Protein AF-E8NBF0-F1 (afdb_monomer_lite)

Structure (mmCIF, N/CA/C/O backbone):
data_AF-E8NBF0-F1
#
_entry.id   AF-E8NBF0-F1
#
loop_
_atom_site.group_PDB
_atom_site.id
_atom_site.type_symbol
_atom_site.label_atom_id
_atom_site.label_alt_id
_atom_site.label_comp_id
_atom_site.label_asym_id
_atom_site.label_entity_id
_atom_site.label_seq_id
_atom_site.pdbx_PDB_ins_code
_atom_site.Cartn_x
_atom_site.Cartn_y
_atom_site.Cartn_z
_atom_site.occupancy
_atom_site.B_iso_or_equiv
_atom_site.auth_seq_id
_atom_site.auth_comp_id
_atom_site.auth_asym_id
_atom_site.auth_atom_id
_atom_site.pdbx_PDB_model_num
ATOM 1 N N . MET A 1 1 ? -13.960 -2.927 18.666 1.00 58.78 1 MET A N 1
ATOM 2 C CA . MET A 1 1 ? -12.487 -3.118 18.739 1.00 58.78 1 MET A CA 1
ATOM 3 C C . MET A 1 1 ? -11.914 -3.848 17.519 1.00 58.78 1 MET A C 1
ATOM 5 O O . MET A 1 1 ? -10.825 -3.476 17.106 1.00 58.78 1 MET A O 1
ATOM 9 N N . SER A 1 2 ? -12.624 -4.824 16.928 1.00 75.81 2 SER A N 1
ATOM 10 C CA . SER A 1 2 ? -12.208 -5.538 15.700 1.00 75.81 2 SER A CA 1
ATOM 11 C C . SER A 1 2 ? -11.876 -4.601 14.524 1.00 75.81 2 SER A C 1
ATOM 13 O O . SER A 1 2 ? -10.764 -4.646 14.008 1.00 75.81 2 SER A O 1
ATOM 15 N N . ASP A 1 3 ? -12.770 -3.665 14.183 1.00 80.88 3 ASP A N 1
ATOM 16 C CA . ASP A 1 3 ? -12.607 -2.822 12.984 1.00 80.88 3 ASP A CA 1
ATOM 17 C C . ASP A 1 3 ? -11.381 -1.904 13.008 1.00 80.88 3 ASP A C 1
ATOM 19 O O . ASP A 1 3 ? -10.723 -1.734 11.987 1.00 80.88 3 ASP A O 1
ATOM 23 N N . ILE A 1 4 ? -11.029 -1.336 14.167 1.00 83.12 4 ILE A N 1
ATOM 24 C CA . ILE A 1 4 ? -9.832 -0.488 14.289 1.00 83.12 4 ILE A CA 1
ATOM 25 C C . ILE A 1 4 ? -8.576 -1.335 14.076 1.00 83.12 4 ILE A C 1
ATOM 27 O O . ILE A 1 4 ? -7.703 -0.932 13.318 1.00 83.12 4 ILE A O 1
ATOM 31 N N . ARG A 1 5 ? -8.505 -2.535 14.674 1.00 85.94 5 ARG A N 1
ATOM 32 C CA . ARG A 1 5 ? -7.367 -3.451 14.481 1.00 85.94 5 ARG A CA 1
ATOM 33 C C . ARG A 1 5 ? -7.219 -3.858 13.018 1.00 85.94 5 ARG A C 1
ATOM 35 O O . ARG A 1 5 ? -6.103 -3.870 12.510 1.00 85.94 5 ARG A O 1
ATOM 42 N N . VAL A 1 6 ? -8.333 -4.140 12.341 1.00 89.00 6 VAL A N 1
ATOM 43 C CA . VAL A 1 6 ? -8.344 -4.458 10.907 1.00 89.00 6 VAL A CA 1
ATOM 44 C C . VAL A 1 6 ? -7.857 -3.266 10.083 1.00 89.00 6 VAL A C 1
ATOM 46 O O . VAL A 1 6 ? -6.982 -3.434 9.243 1.00 89.00 6 VAL A O 1
ATOM 49 N N . LEU A 1 7 ? -8.350 -2.053 10.343 1.00 88.69 7 LEU A N 1
ATOM 50 C CA . LEU A 1 7 ? -7.921 -0.853 9.615 1.00 88.69 7 LEU A CA 1
ATOM 51 C C . LEU A 1 7 ? -6.443 -0.526 9.843 1.00 88.69 7 LEU A C 1
ATOM 53 O O . LEU A 1 7 ? -5.743 -0.178 8.894 1.00 88.69 7 LEU A O 1
ATOM 57 N N . THR A 1 8 ? -5.947 -0.684 11.071 1.00 87.12 8 THR A N 1
ATOM 58 C CA . THR A 1 8 ? -4.522 -0.535 11.380 1.00 87.12 8 THR A CA 1
ATOM 59 C C . THR A 1 8 ? -3.692 -1.586 10.648 1.00 87.12 8 THR A C 1
ATOM 61 O O . THR A 1 8 ? -2.688 -1.235 10.034 1.00 87.12 8 THR A O 1
ATOM 64 N N . ALA A 1 9 ? -4.120 -2.852 10.636 1.00 91.06 9 ALA A N 1
ATOM 65 C CA . ALA A 1 9 ? -3.431 -3.909 9.898 1.00 91.06 9 ALA A CA 1
ATOM 66 C C . ALA A 1 9 ? -3.400 -3.626 8.387 1.00 91.06 9 ALA A C 1
ATOM 68 O O . ALA A 1 9 ? -2.344 -3.722 7.769 1.00 91.06 9 ALA A O 1
ATOM 69 N N . VAL A 1 10 ? -4.523 -3.201 7.798 1.00 92.19 10 VAL A N 1
ATOM 70 C CA . VAL A 1 10 ? -4.603 -2.808 6.381 1.00 92.19 10 VAL A CA 1
ATOM 71 C C . VAL A 1 10 ? -3.690 -1.618 6.083 1.00 92.19 10 VAL A C 1
ATOM 73 O O . VAL A 1 10 ? -3.008 -1.618 5.060 1.00 92.19 10 VAL A O 1
ATOM 76 N N . SER A 1 11 ? -3.621 -0.627 6.974 1.00 91.19 11 SER A N 1
ATOM 77 C CA . SER A 1 11 ? -2.715 0.515 6.821 1.00 91.19 11 SER A CA 1
ATOM 78 C C . SER A 1 11 ? -1.248 0.071 6.844 1.00 91.19 11 SER A C 1
ATOM 80 O O . SER A 1 11 ? -0.491 0.396 5.934 1.00 91.19 11 SER A O 1
ATOM 82 N N . VAL A 1 12 ? -0.842 -0.761 7.804 1.00 92.81 12 VAL A N 1
ATOM 83 C CA . VAL A 1 12 ? 0.541 -1.262 7.874 1.00 92.81 12 VAL A CA 1
ATOM 84 C C . VAL A 1 12 ? 0.888 -2.114 6.650 1.00 92.81 12 VAL A C 1
ATOM 86 O O . VAL A 1 12 ? 1.922 -1.896 6.024 1.00 92.81 12 VAL A O 1
ATOM 89 N N . LEU A 1 13 ? 0.011 -3.039 6.253 1.00 94.50 13 LEU A N 1
ATOM 90 C CA . LEU A 1 13 ? 0.232 -3.896 5.086 1.00 94.50 13 LEU A CA 1
ATOM 91 C C . LEU A 1 13 ? 0.327 -3.087 3.789 1.00 94.50 13 LEU A C 1
ATOM 93 O O . LEU A 1 13 ? 1.236 -3.305 2.994 1.00 94.50 13 LEU A O 1
ATOM 97 N N . SER A 1 14 ? -0.569 -2.122 3.586 1.00 92.56 14 SER A N 1
ATOM 98 C CA . SER A 1 14 ? -0.527 -1.246 2.409 1.00 92.56 14 SER A CA 1
ATOM 99 C C . SER A 1 14 ? 0.729 -0.374 2.368 1.00 92.56 14 SER A C 1
ATOM 101 O O . SER A 1 14 ? 1.272 -0.155 1.288 1.00 92.56 14 SER A O 1
ATOM 103 N N . LEU A 1 15 ? 1.249 0.055 3.523 1.00 93.31 15 LEU A N 1
ATOM 104 C CA . LEU A 1 15 ? 2.527 0.764 3.596 1.00 93.31 15 LEU A CA 1
ATOM 105 C C . LEU A 1 15 ? 3.692 -0.131 3.155 1.00 93.31 15 LEU A C 1
ATOM 107 O O . LEU A 1 15 ? 4.527 0.301 2.365 1.00 93.31 15 LEU A O 1
ATOM 111 N N . VAL A 1 16 ? 3.730 -1.386 3.617 1.00 95.69 16 VAL A N 1
ATOM 112 C CA . VAL A 1 16 ? 4.753 -2.359 3.199 1.00 95.69 16 VAL A CA 1
ATOM 113 C C . VAL A 1 16 ? 4.689 -2.590 1.690 1.00 95.69 16 VAL A C 1
ATOM 115 O O . VAL A 1 16 ? 5.713 -2.494 1.017 1.00 95.69 16 VAL A O 1
ATOM 118 N N . VAL A 1 17 ? 3.490 -2.810 1.141 1.00 94.31 17 VAL A N 1
ATOM 119 C CA . VAL A 1 17 ? 3.295 -2.984 -0.308 1.00 94.31 17 VAL A CA 1
ATOM 120 C C . VAL A 1 17 ? 3.755 -1.745 -1.077 1.00 94.31 17 VAL A C 1
ATOM 122 O O . VAL A 1 17 ? 4.411 -1.885 -2.106 1.00 94.31 17 VAL A O 1
ATOM 125 N N . TRP A 1 18 ? 3.473 -0.540 -0.575 1.00 95.94 18 TRP A N 1
ATOM 126 C CA . TRP A 1 18 ? 3.937 0.700 -1.196 1.00 95.94 18 TRP A CA 1
ATOM 127 C C . TRP A 1 18 ? 5.467 0.802 -1.220 1.00 95.94 18 TRP A C 1
ATOM 129 O O . TRP A 1 18 ? 6.041 1.094 -2.270 1.00 95.94 18 TRP A O 1
ATOM 139 N N . ILE A 1 19 ? 6.137 0.508 -0.101 1.00 94.50 19 ILE A N 1
ATOM 140 C CA . ILE A 1 19 ? 7.606 0.522 -0.014 1.00 94.50 19 ILE A CA 1
ATOM 141 C C . ILE A 1 19 ? 8.205 -0.499 -0.986 1.00 94.50 19 ILE A C 1
ATOM 143 O O . ILE A 1 19 ? 9.088 -0.155 -1.773 1.00 94.50 19 ILE A O 1
ATOM 147 N N . SER A 1 20 ? 7.701 -1.736 -0.984 1.00 95.50 20 SER A N 1
ATOM 148 C CA . SER A 1 20 ? 8.143 -2.780 -1.913 1.00 95.50 20 SE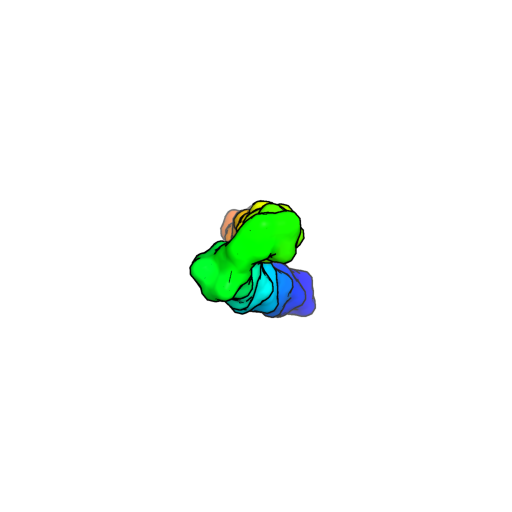R A CA 1
ATOM 149 C C . SER A 1 20 ? 7.916 -2.380 -3.368 1.00 95.50 20 SER A C 1
ATOM 151 O O . SER A 1 20 ? 8.770 -2.647 -4.209 1.00 95.50 20 SER A O 1
ATOM 153 N N . ALA A 1 21 ? 6.811 -1.696 -3.663 1.00 94.38 21 ALA A N 1
ATOM 154 C CA . ALA A 1 21 ? 6.514 -1.212 -4.999 1.00 94.38 21 ALA A CA 1
ATOM 155 C C . ALA A 1 21 ? 7.465 -0.100 -5.456 1.00 94.38 21 ALA A C 1
ATOM 157 O O . ALA A 1 21 ? 7.926 -0.125 -6.594 1.00 94.38 21 ALA A O 1
ATOM 158 N N . MET A 1 22 ? 7.820 0.839 -4.577 1.00 95.50 22 MET A N 1
ATOM 159 C CA . MET A 1 22 ? 8.805 1.878 -4.896 1.00 95.50 22 MET A CA 1
ATOM 160 C C . MET A 1 22 ? 10.205 1.295 -5.094 1.00 95.50 22 MET A C 1
ATOM 162 O O . MET A 1 22 ? 10.883 1.652 -6.056 1.00 95.50 22 MET A O 1
ATOM 166 N N . LEU A 1 23 ? 10.617 0.355 -4.236 1.00 95.31 23 LEU A N 1
ATOM 167 C CA . LEU A 1 23 ? 11.879 -0.366 -4.400 1.00 95.31 23 LEU A CA 1
ATOM 168 C C . LEU A 1 23 ? 11.889 -1.141 -5.720 1.00 95.31 23 LEU A C 1
ATOM 170 O O . LEU A 1 23 ? 12.812 -0.978 -6.512 1.00 95.31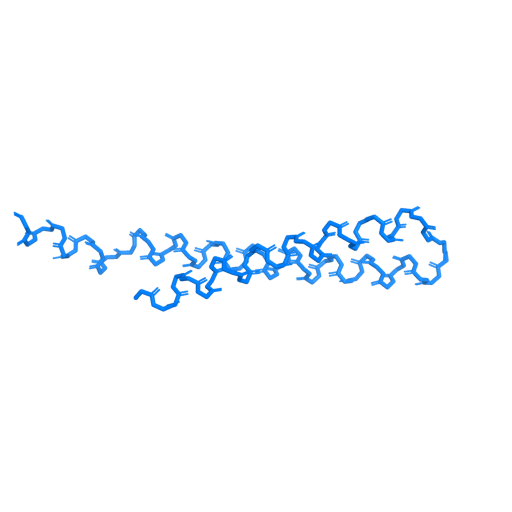 23 LEU A O 1
ATOM 174 N N . GLY A 1 24 ? 10.831 -1.906 -6.002 1.00 92.56 24 GLY A N 1
ATOM 175 C CA . GLY A 1 24 ? 10.663 -2.646 -7.249 1.00 92.56 24 GLY A CA 1
ATOM 176 C C . GLY A 1 24 ? 10.694 -1.745 -8.485 1.00 92.56 24 GLY A C 1
ATOM 177 O O . GLY A 1 24 ? 11.367 -2.070 -9.461 1.00 92.56 24 GLY A O 1
ATOM 178 N N . ALA A 1 25 ? 10.050 -0.576 -8.438 1.00 93.75 25 ALA A N 1
ATOM 179 C CA . ALA A 1 25 ? 10.100 0.423 -9.506 1.00 93.75 25 ALA A CA 1
ATOM 180 C C . ALA A 1 25 ? 11.504 1.019 -9.699 1.00 93.75 25 ALA A C 1
ATOM 182 O O . ALA A 1 25 ? 11.859 1.384 -10.817 1.00 93.75 25 ALA A O 1
ATOM 183 N N . PHE A 1 26 ? 12.295 1.128 -8.629 1.00 93.06 26 PHE A N 1
ATOM 184 C CA . PHE A 1 26 ? 13.656 1.659 -8.679 1.00 93.06 26 PHE A CA 1
ATOM 185 C C . PHE A 1 26 ? 14.649 0.670 -9.300 1.00 93.06 26 PHE A C 1
ATOM 187 O O . PHE A 1 26 ? 15.484 1.073 -10.104 1.00 93.06 26 PHE A O 1
ATOM 194 N N . VAL A 1 27 ? 14.541 -0.624 -8.971 1.00 94.38 27 VAL A N 1
ATOM 195 C CA . VAL A 1 27 ? 15.412 -1.671 -9.541 1.00 94.38 27 VAL A CA 1
ATOM 196 C C . VAL A 1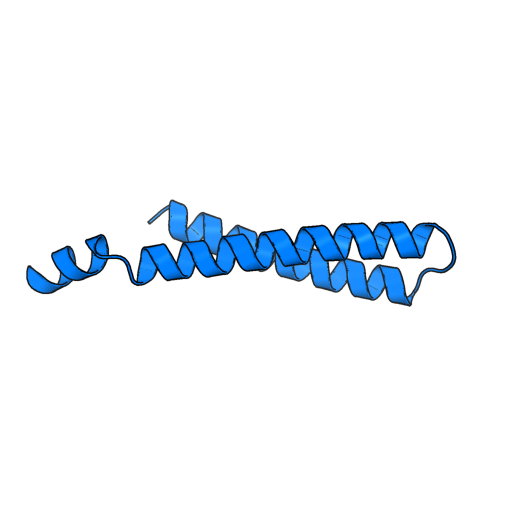 27 ? 14.954 -2.199 -10.904 1.00 94.38 27 VAL A C 1
ATOM 198 O O . VAL A 1 27 ? 15.695 -2.940 -11.546 1.00 94.38 27 VAL A O 1
ATOM 201 N N . SER A 1 28 ? 13.757 -1.841 -11.373 1.00 92.25 28 SER A N 1
ATOM 202 C CA . SER A 1 28 ? 13.229 -2.301 -12.663 1.00 92.25 28 SER A CA 1
ATOM 203 C C . SER A 1 28 ? 13.304 -1.238 -13.761 1.00 92.25 28 SER A C 1
ATOM 205 O O . SER A 1 28 ? 13.285 -0.032 -13.517 1.00 92.25 28 SER A O 1
ATOM 207 N N . ALA A 1 29 ? 13.349 -1.703 -15.011 1.00 90.00 29 ALA A N 1
ATOM 208 C CA . ALA A 1 29 ? 13.327 -0.866 -16.204 1.00 90.00 29 ALA A CA 1
ATOM 209 C C . ALA A 1 29 ? 12.171 -1.264 -17.136 1.00 90.00 29 ALA A C 1
ATOM 211 O O . ALA A 1 29 ? 11.645 -2.378 -17.076 1.00 90.00 29 ALA A O 1
ATOM 212 N N . GLY A 1 30 ? 11.773 -0.338 -18.011 1.00 89.19 30 GLY A N 1
ATOM 213 C CA . GLY A 1 30 ? 10.759 -0.596 -19.033 1.00 89.19 30 GLY A CA 1
ATOM 214 C C . GLY A 1 30 ? 9.350 -0.858 -18.466 1.00 89.19 30 GLY A C 1
ATOM 215 O O . GLY A 1 30 ? 8.970 -0.255 -17.461 1.00 89.19 30 GLY A O 1
ATOM 216 N N . PRO A 1 31 ? 8.547 -1.736 -19.095 1.00 91.56 31 PRO A N 1
ATOM 217 C CA . PRO A 1 31 ? 7.143 -1.972 -18.728 1.00 91.56 31 PRO A CA 1
ATOM 218 C C . PRO A 1 31 ? 6.929 -2.446 -17.283 1.00 91.56 31 PRO A C 1
ATOM 220 O O . PRO A 1 31 ? 5.923 -2.117 -16.660 1.00 91.56 31 PRO A O 1
ATOM 223 N N . ILE A 1 32 ? 7.896 -3.179 -16.724 1.00 92.62 32 ILE A N 1
ATOM 224 C CA . ILE A 1 32 ? 7.833 -3.707 -15.353 1.00 92.62 32 ILE A CA 1
ATOM 225 C C . ILE A 1 32 ? 7.852 -2.565 -14.330 1.00 92.62 32 ILE A C 1
ATOM 227 O O . ILE A 1 32 ? 7.138 -2.622 -13.329 1.00 92.62 32 ILE A O 1
ATOM 231 N N . ARG A 1 33 ? 8.593 -1.484 -14.610 1.00 92.69 33 ARG A N 1
ATOM 232 C CA . ARG A 1 33 ? 8.617 -0.289 -13.758 1.00 92.69 33 ARG A CA 1
ATOM 233 C C . ARG A 1 33 ? 7.241 0.355 -13.649 1.00 92.69 33 ARG A C 1
ATOM 235 O O . ARG A 1 33 ? 6.843 0.757 -12.560 1.00 92.69 33 ARG A O 1
ATOM 242 N N . TRP A 1 34 ? 6.496 0.422 -14.751 1.00 94.25 34 TRP A N 1
ATOM 243 C CA . TRP A 1 34 ? 5.132 0.953 -14.742 1.00 94.25 34 TRP A CA 1
ATOM 244 C C . TRP A 1 34 ? 4.191 0.098 -13.902 1.00 94.25 34 TRP A C 1
ATOM 246 O O . TRP A 1 34 ? 3.395 0.645 -13.147 1.00 94.25 34 TRP A O 1
ATOM 256 N N . LEU A 1 35 ? 4.338 -1.226 -13.960 1.00 94.69 35 LEU A N 1
ATOM 257 C CA . LEU A 1 35 ? 3.540 -2.153 -13.163 1.00 94.69 35 LEU A CA 1
ATOM 258 C C . LEU A 1 35 ? 3.788 -1.963 -11.656 1.00 94.69 35 LEU A C 1
ATOM 260 O O . LEU A 1 35 ? 2.839 -1.893 -10.873 1.00 94.69 35 LEU A O 1
ATOM 264 N N . TRP A 1 36 ? 5.050 -1.773 -11.261 1.00 95.06 36 TRP A N 1
ATOM 265 C CA . TRP A 1 36 ? 5.407 -1.411 -9.889 1.00 95.06 36 TRP A CA 1
ATOM 266 C C . TRP A 1 36 ? 4.852 -0.049 -9.467 1.00 95.06 36 TRP A C 1
ATOM 268 O O . TRP A 1 36 ? 4.306 0.077 -8.374 1.00 95.06 36 TRP A O 1
ATOM 278 N N . LEU A 1 37 ? 4.929 0.967 -10.329 1.00 94.88 37 LEU A N 1
ATOM 279 C CA . LEU A 1 37 ? 4.362 2.285 -10.032 1.00 94.88 37 LEU A CA 1
ATOM 280 C C . LEU A 1 37 ? 2.839 2.227 -9.862 1.00 94.88 37 LEU A C 1
ATOM 282 O O . LEU A 1 37 ? 2.319 2.811 -8.914 1.00 94.88 37 LEU A O 1
ATOM 286 N N . SER A 1 38 ? 2.124 1.487 -10.715 1.00 95.38 38 SER A N 1
ATOM 287 C CA . SER A 1 38 ? 0.679 1.273 -10.579 1.00 95.38 38 SER A CA 1
ATOM 288 C C . SER A 1 38 ? 0.329 0.587 -9.259 1.00 95.38 38 SER A C 1
ATOM 290 O O . SER A 1 38 ? -0.579 1.039 -8.559 1.00 95.38 38 SER A O 1
ATOM 292 N N . LEU A 1 39 ? 1.079 -0.452 -8.875 1.00 94.56 39 LEU A N 1
ATOM 293 C CA . LEU A 1 39 ? 0.906 -1.115 -7.582 1.00 94.56 39 LEU A CA 1
ATOM 294 C C . LEU A 1 39 ? 1.143 -0.142 -6.418 1.00 94.56 39 LEU A C 1
ATOM 296 O O . LEU A 1 39 ? 0.361 -0.113 -5.469 1.00 94.56 39 LEU A O 1
ATOM 300 N N . GLY A 1 40 ? 2.178 0.695 -6.518 1.00 94.69 40 GLY A N 1
ATOM 301 C CA . GLY A 1 40 ? 2.465 1.746 -5.547 1.00 94.69 40 GLY A CA 1
ATOM 302 C C . GLY A 1 40 ? 1.310 2.740 -5.407 1.00 94.69 40 GLY A C 1
ATOM 303 O O . GLY A 1 40 ? 0.872 3.017 -4.295 1.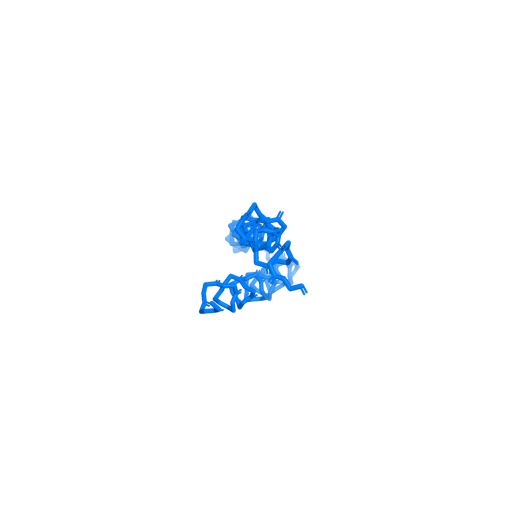00 94.69 40 GLY A O 1
ATOM 304 N N . ILE A 1 41 ? 0.751 3.234 -6.513 1.00 94.88 41 ILE A N 1
ATOM 305 C CA . ILE A 1 41 ? -0.384 4.174 -6.488 1.00 94.88 41 ILE A CA 1
ATOM 306 C C . ILE A 1 41 ? -1.598 3.567 -5.768 1.00 94.88 41 ILE A C 1
ATOM 308 O O . ILE A 1 41 ? -2.212 4.214 -4.917 1.00 94.88 41 ILE A O 1
ATOM 312 N N . VAL A 1 42 ? -1.932 2.309 -6.062 1.00 95.75 42 VAL A N 1
ATOM 313 C CA . VAL A 1 42 ? -3.037 1.618 -5.383 1.00 95.75 42 VAL A CA 1
ATOM 314 C C . VAL A 1 42 ? -2.735 1.446 -3.893 1.00 95.75 42 VAL A C 1
ATOM 316 O O . VAL A 1 42 ? -3.585 1.741 -3.052 1.00 95.75 42 VAL A O 1
ATOM 319 N N . ALA A 1 43 ? -1.517 1.024 -3.550 1.00 94.12 43 ALA A N 1
ATOM 320 C CA . ALA A 1 43 ? -1.109 0.794 -2.170 1.00 94.12 43 ALA A CA 1
ATOM 321 C C . ALA A 1 43 ? -1.170 2.073 -1.322 1.00 94.12 43 ALA A C 1
ATOM 323 O O . ALA A 1 43 ? -1.716 2.045 -0.218 1.00 94.12 43 ALA A O 1
ATOM 324 N N . ILE A 1 44 ? -0.700 3.213 -1.844 1.00 92.94 44 ILE A N 1
ATOM 325 C CA . ILE A 1 44 ? -0.783 4.485 -1.114 1.00 92.94 44 ILE A CA 1
ATOM 326 C C . ILE A 1 44 ? -2.232 4.959 -0.961 1.00 92.94 44 ILE A C 1
ATOM 328 O O . ILE A 1 44 ? -2.603 5.446 0.105 1.00 92.94 44 ILE A O 1
ATOM 332 N N . GLY A 1 45 ? -3.083 4.749 -1.972 1.00 94.56 45 GLY A N 1
ATOM 333 C CA . GLY A 1 45 ? -4.510 5.068 -1.886 1.00 94.56 45 GLY A CA 1
ATOM 334 C C . GLY A 1 45 ? -5.219 4.271 -0.787 1.00 94.56 45 GLY A C 1
ATOM 335 O O . GLY A 1 45 ? -5.937 4.841 0.038 1.00 94.56 45 GLY A O 1
ATOM 336 N N . VAL A 1 46 ? -4.960 2.962 -0.715 1.00 94.00 46 VAL A N 1
ATOM 337 C CA . VAL A 1 46 ? -5.489 2.091 0.349 1.00 94.00 46 VAL A CA 1
ATOM 338 C C . VAL A 1 46 ? -4.946 2.498 1.720 1.00 94.00 46 VAL A C 1
ATOM 340 O O . VAL A 1 46 ? -5.702 2.523 2.698 1.00 94.00 46 VAL A O 1
ATOM 343 N N . ASN A 1 47 ? -3.663 2.859 1.809 1.00 93.25 47 ASN A N 1
ATOM 344 C CA . ASN A 1 47 ? -3.052 3.313 3.054 1.00 93.25 47 ASN A CA 1
ATOM 345 C C . ASN A 1 47 ? -3.725 4.582 3.588 1.00 93.25 47 ASN A C 1
ATOM 347 O O . ASN A 1 47 ? -4.167 4.603 4.736 1.00 93.25 47 ASN A O 1
ATOM 351 N N . PHE A 1 48 ? -3.890 5.602 2.742 1.00 91.50 48 PHE A N 1
ATOM 352 C CA . PHE A 1 48 ? -4.560 6.844 3.124 1.00 91.50 48 PHE A CA 1
ATOM 353 C C . PHE A 1 48 ? -6.008 6.601 3.555 1.00 91.50 48 PHE A C 1
ATOM 355 O O . PHE A 1 48 ? -6.429 7.100 4.600 1.00 91.50 48 PHE A O 1
ATOM 362 N N . ALA A 1 49 ? -6.765 5.809 2.792 1.00 91.31 49 ALA A N 1
ATOM 363 C CA . ALA A 1 49 ? -8.161 5.517 3.107 1.00 91.31 49 ALA A CA 1
ATOM 364 C C . ALA A 1 49 ? -8.310 4.782 4.450 1.00 91.31 49 ALA A C 1
ATOM 366 O O . ALA A 1 49 ? -9.159 5.140 5.271 1.00 91.31 49 ALA A O 1
ATOM 367 N N . SER A 1 50 ? -7.472 3.774 4.700 1.00 89.56 50 SER A N 1
ATOM 368 C CA . SER A 1 50 ? -7.500 2.998 5.945 1.00 89.56 50 SER A CA 1
ATOM 369 C C . SER A 1 50 ? -7.037 3.815 7.153 1.00 89.56 50 SER A C 1
ATOM 371 O O . SER A 1 50 ? -7.709 3.795 8.186 1.00 89.56 50 SER A O 1
ATOM 373 N N . PHE A 1 51 ? -5.962 4.597 7.012 1.00 87.69 51 PHE A N 1
ATOM 374 C CA . PHE A 1 51 ? -5.450 5.484 8.058 1.00 87.69 51 PHE A CA 1
ATOM 375 C C . PHE A 1 51 ? -6.486 6.531 8.482 1.00 87.69 51 PHE A C 1
ATOM 377 O O . PHE A 1 51 ? -6.812 6.653 9.667 1.00 87.69 51 PHE A O 1
ATOM 384 N N . TRP A 1 52 ? -7.060 7.258 7.519 1.00 86.69 52 TRP A N 1
ATOM 385 C CA . TRP A 1 52 ? -8.059 8.281 7.818 1.00 86.69 52 TRP A CA 1
ATOM 386 C C . TRP A 1 52 ? -9.327 7.691 8.419 1.00 86.69 52 TRP A C 1
ATOM 388 O O . TRP A 1 52 ? -9.875 8.267 9.358 1.00 86.69 52 TRP A O 1
ATOM 398 N N . ARG A 1 53 ? -9.766 6.520 7.944 1.00 86.00 53 ARG A N 1
ATOM 399 C CA . ARG A 1 53 ? -10.934 5.833 8.501 1.00 86.00 53 ARG A CA 1
ATOM 400 C C . ARG A 1 53 ? -10.698 5.366 9.937 1.00 86.00 53 ARG A C 1
ATOM 402 O O . ARG A 1 53 ? -11.578 5.560 10.773 1.00 86.00 53 ARG A O 1
ATOM 409 N N . ALA A 1 54 ? -9.520 4.821 10.250 1.00 85.19 54 ALA A N 1
ATOM 410 C CA . ALA A 1 54 ? -9.156 4.454 11.620 1.00 85.19 54 ALA A CA 1
ATOM 411 C C . ALA A 1 54 ? -9.193 5.677 12.549 1.00 85.19 54 ALA A C 1
ATOM 413 O O . ALA A 1 54 ? -9.839 5.643 13.597 1.00 85.19 54 ALA A O 1
ATOM 414 N N . ARG A 1 55 ? -8.586 6.790 12.117 1.00 83.94 55 ARG A N 1
ATOM 415 C CA . ARG A 1 55 ? -8.543 8.046 12.877 1.00 83.94 55 ARG A CA 1
ATOM 416 C C . ARG A 1 55 ? -9.924 8.674 13.067 1.00 83.94 55 ARG A C 1
ATOM 418 O O . ARG A 1 55 ? -10.193 9.256 14.117 1.00 83.94 55 ARG A O 1
ATOM 425 N N . TRP A 1 56 ? -10.809 8.551 12.081 1.00 83.38 56 TRP A N 1
ATOM 426 C CA . TRP A 1 56 ? -12.195 9.010 12.183 1.00 83.38 56 TRP A CA 1
ATOM 427 C C . TRP A 1 56 ? -12.989 8.224 13.226 1.00 83.38 56 TRP A C 1
ATOM 429 O O . TRP A 1 56 ? -13.721 8.814 14.015 1.00 83.38 56 TRP A O 1
ATOM 439 N N . ILE A 1 57 ? -12.827 6.899 13.254 1.00 81.31 57 ILE A N 1
ATOM 440 C CA . ILE A 1 57 ? -13.488 6.037 14.243 1.00 81.31 57 ILE A CA 1
ATOM 441 C C . ILE A 1 57 ? -12.939 6.323 15.643 1.00 81.31 57 ILE A C 1
ATOM 443 O O . ILE A 1 57 ? -13.707 6.406 16.600 1.00 81.31 57 ILE A O 1
ATOM 447 N N . GLU A 1 58 ? -11.628 6.531 15.761 1.00 78.69 58 GLU A N 1
ATOM 448 C CA . GLU A 1 58 ? -10.986 6.855 17.031 1.00 78.69 58 GLU A CA 1
ATOM 449 C C . GLU A 1 58 ? -11.452 8.202 17.615 1.00 78.69 58 GLU A C 1
ATOM 451 O O . GLU A 1 58 ? -11.665 8.302 18.822 1.00 78.69 58 GLU A O 1
ATOM 456 N N . ASN A 1 59 ? -11.657 9.219 16.771 1.00 78.25 59 ASN A N 1
ATOM 457 C CA . ASN A 1 59 ? -12.070 10.572 17.183 1.00 78.25 59 ASN A CA 1
ATOM 458 C C . ASN A 1 59 ? -13.591 10.821 17.084 1.00 78.25 59 ASN A C 1
ATOM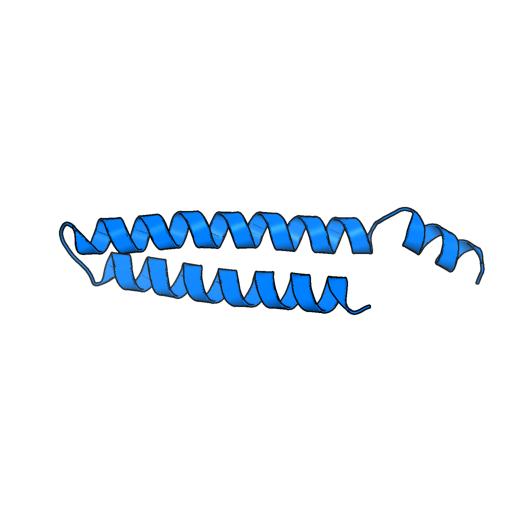 460 O O . ASN A 1 59 ? -14.073 11.941 17.311 1.00 78.25 59 ASN A O 1
ATOM 464 N N . GLY A 1 60 ? -14.351 9.789 16.717 1.00 75.75 60 GLY A N 1
ATOM 465 C CA . GLY A 1 60 ? -15.771 9.884 16.409 1.00 75.75 60 GLY A CA 1
ATOM 466 C C . GLY A 1 60 ? -16.663 10.146 17.633 1.00 75.75 60 GLY A C 1
ATOM 467 O O . GLY A 1 60 ? -16.287 9.874 18.778 1.00 75.75 60 GLY A O 1
ATOM 468 N N . PRO A 1 61 ? -17.903 10.623 17.411 1.00 63.44 61 PRO A N 1
ATOM 469 C CA . PRO A 1 61 ? -18.849 10.977 18.476 1.00 63.44 61 PRO A CA 1
ATOM 470 C C . PRO A 1 61 ? -19.269 9.790 19.360 1.00 63.44 61 PRO A C 1
ATOM 472 O O . PRO A 1 61 ? -19.779 9.994 20.460 1.00 63.44 61 PRO A O 1
ATOM 475 N N . ALA A 1 62 ? -19.063 8.548 18.908 1.00 63.22 62 ALA A N 1
ATOM 476 C CA . ALA A 1 62 ? -19.322 7.348 19.702 1.00 63.22 62 ALA A CA 1
ATOM 477 C C . ALA A 1 62 ? -18.318 7.167 20.856 1.00 63.22 62 ALA A C 1
ATOM 479 O O . ALA A 1 62 ? -18.711 6.713 21.927 1.00 63.22 62 ALA A O 1
ATOM 480 N N . ARG A 1 63 ? -17.046 7.567 20.678 1.00 64.19 63 ARG A N 1
ATOM 481 C CA . ARG A 1 63 ? -16.033 7.498 21.744 1.00 64.19 63 ARG A CA 1
ATOM 482 C C . ARG A 1 63 ? -16.245 8.590 22.793 1.00 64.19 63 ARG A C 1
ATOM 484 O O . ARG A 1 63 ? -16.185 8.292 23.978 1.00 64.19 63 ARG A O 1
ATOM 491 N N . ARG A 1 64 ? -16.605 9.810 22.369 1.00 62.06 64 ARG A N 1
ATOM 492 C CA . ARG A 1 64 ? -16.935 10.922 23.287 1.00 62.06 64 ARG A CA 1
ATOM 493 C C . ARG A 1 64 ? -18.103 10.584 24.214 1.00 62.06 64 ARG A C 1
ATOM 495 O O . ARG A 1 64 ? -17.996 10.775 25.412 1.00 62.06 64 ARG A O 1
ATOM 502 N N . ARG A 1 65 ? -19.162 9.958 23.688 1.00 61.22 65 ARG A N 1
ATOM 503 C CA . ARG A 1 65 ? -20.322 9.536 24.497 1.00 6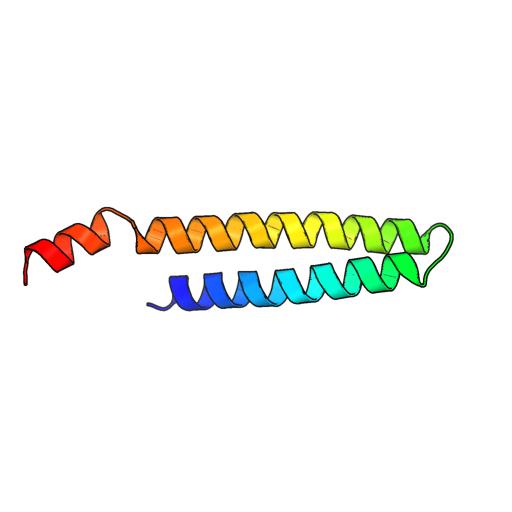1.22 65 ARG A CA 1
ATOM 504 C C . ARG A 1 65 ? -20.015 8.469 25.552 1.00 61.22 65 ARG A C 1
ATOM 506 O O . ARG A 1 65 ? -20.746 8.374 26.531 1.00 61.22 65 ARG A O 1
ATOM 513 N N . LEU A 1 66 ? -18.990 7.644 25.338 1.00 62.00 66 LEU A N 1
ATOM 514 C CA . LEU A 1 66 ? -18.524 6.682 26.342 1.00 62.00 66 LEU A CA 1
ATOM 515 C C . LEU A 1 66 ? -17.647 7.357 27.401 1.00 62.00 66 LEU A C 1
ATOM 517 O O . LEU A 1 66 ? -17.662 6.931 28.547 1.00 62.00 66 LEU A O 1
ATOM 521 N N . GLN A 1 67 ? -16.924 8.408 27.018 1.00 63.88 67 GLN A N 1
ATOM 522 C CA . GLN A 1 67 ? -16.053 9.183 27.897 1.00 63.88 67 GLN A CA 1
ATOM 523 C C . GLN A 1 67 ? -16.845 10.146 28.798 1.00 63.88 67 GLN A C 1
ATOM 525 O O . GLN A 1 67 ? -16.499 10.279 29.958 1.00 63.88 67 GLN A O 1
ATOM 530 N N . ASP A 1 68 ? -17.956 10.718 28.314 1.00 63.94 68 ASP A N 1
ATOM 531 C CA . ASP A 1 68 ? -18.883 11.552 29.109 1.00 63.94 68 ASP A CA 1
ATOM 532 C C . ASP A 1 68 ? -19.710 10.753 30.139 1.00 63.94 68 ASP A C 1
ATOM 534 O O . ASP A 1 68 ? -20.430 11.330 30.952 1.00 63.94 68 ASP A O 1
ATOM 538 N N . ARG A 1 69 ? -19.680 9.415 30.073 1.00 61.03 69 ARG A N 1
ATOM 539 C CA . ARG A 1 69 ? -20.385 8.523 31.011 1.00 61.03 69 ARG A CA 1
ATOM 540 C C . ARG A 1 69 ? -19.478 7.928 32.095 1.00 61.03 69 ARG A C 1
ATOM 542 O O . ARG A 1 69 ? -19.980 7.144 32.900 1.00 61.03 69 ARG A O 1
ATOM 549 N N . GLN A 1 70 ? -18.186 8.251 32.090 1.00 57.88 70 GLN A N 1
ATOM 550 C CA . GLN A 1 70 ? -17.233 7.892 33.145 1.00 57.88 70 GLN A CA 1
ATOM 551 C C . GLN A 1 70 ? -16.900 9.119 33.983 1.00 57.88 70 GLN A C 1
ATOM 553 O O . GLN A 1 70 ? -16.692 8.924 35.198 1.00 57.88 70 GLN A O 1
#

Radius of gyration: 16.87 Å; chains: 1; bounding box: 36×17×52 Å

pLDDT: mean 86.08, std 11.52, range [57.88, 95.94]

Foldseek 3Di:
DVLLVVLVVQLVVLVVQLVVLVVQLVPDDDPSNVVSVVSNVVSVVSNVVSVVVSVCVVPDPVVVVVVVVD

Sequence (70 aa):
MSDIRVLTAVSVLSLVVWISAMLGAFVSAGPIRWLWLSLGIVAIGVNFASFWRARWIENGPARRRLQDRQ

Secondary structure (DSSP, 8-state):
-HHHHHHHHHHHHHHHHHHHHHHHHHH--THHHHHHHHHHHHHHHHHHHHHHHHHHHHTSHHHHHHHTT-

Organism: Microbacterium testaceum (strain StLB037) (NCBI:txid979556)